Protein AF-A0A0K8PMJ1-F1 (afdb_monomer_lite)

Structure (mmCIF, N/CA/C/O backbone):
data_AF-A0A0K8PMJ1-F1
#
_entry.id   AF-A0A0K8PMJ1-F1
#
loop_
_atom_site.group_PDB
_atom_site.id
_atom_site.type_symbol
_atom_site.label_atom_id
_atom_site.label_alt_id
_atom_site.label_comp_id
_atom_site.label_asym_id
_atom_site.label_entity_id
_atom_site.label_seq_id
_atom_site.pdbx_PDB_ins_code
_atom_site.Cartn_x
_atom_site.Cartn_y
_atom_site.Cartn_z
_atom_site.occupancy
_atom_site.B_iso_or_equiv
_atom_site.auth_seq_id
_atom_site.auth_comp_id
_atom_site.auth_asym_id
_atom_site.auth_atom_id
_atom_site.pdbx_PDB_model_num
ATOM 1 N N . MET A 1 1 ? 14.161 -3.177 9.827 1.00 69.19 1 MET A N 1
ATOM 2 C CA . MET A 1 1 ? 14.809 -4.266 9.062 1.00 69.19 1 MET A CA 1
ATOM 3 C C . MET A 1 1 ? 13.964 -4.648 7.848 1.00 69.19 1 MET A C 1
ATOM 5 O O . MET A 1 1 ? 14.401 -4.332 6.756 1.00 69.19 1 MET A O 1
ATOM 9 N N . GLY A 1 2 ? 12.746 -5.193 7.997 1.00 83.56 2 GLY A N 1
ATOM 10 C CA . GLY A 1 2 ? 11.933 -5.619 6.838 1.00 83.56 2 GLY A CA 1
ATOM 11 C C . GLY A 1 2 ? 11.428 -4.503 5.905 1.00 83.56 2 GLY A C 1
ATOM 12 O O . GLY A 1 2 ? 11.488 -4.663 4.693 1.00 83.56 2 GLY A O 1
ATOM 13 N N . VAL A 1 3 ? 10.976 -3.362 6.443 1.00 86.50 3 VAL A N 1
ATOM 14 C CA . VAL A 1 3 ? 10.440 -2.249 5.623 1.00 86.50 3 VAL A CA 1
ATOM 15 C C . VAL A 1 3 ? 11.524 -1.609 4.751 1.00 86.50 3 VAL A C 1
ATOM 17 O O . VAL A 1 3 ? 11.324 -1.442 3.557 1.00 86.50 3 VAL A O 1
ATOM 20 N N . GLU A 1 4 ? 12.702 -1.341 5.318 1.00 92.06 4 GLU A N 1
ATOM 21 C CA . GLU A 1 4 ? 13.846 -0.796 4.567 1.00 92.06 4 GLU A CA 1
ATOM 22 C C . GLU A 1 4 ? 14.307 -1.742 3.449 1.00 92.06 4 GLU A C 1
ATOM 24 O O . GLU A 1 4 ? 14.571 -1.312 2.331 1.00 92.06 4 GLU A O 1
ATOM 29 N N . GLN A 1 5 ? 14.357 -3.051 3.724 1.00 92.31 5 GLN A N 1
ATOM 30 C CA . GLN A 1 5 ? 14.687 -4.060 2.713 1.00 92.31 5 GLN A CA 1
ATOM 31 C C . GLN A 1 5 ? 13.662 -4.079 1.576 1.00 92.31 5 GLN A C 1
ATOM 33 O O . GLN A 1 5 ? 14.047 -4.149 0.411 1.00 92.31 5 GLN A O 1
ATOM 38 N N . ALA A 1 6 ? 12.371 -3.991 1.908 1.00 89.62 6 ALA A N 1
ATOM 39 C CA . ALA A 1 6 ? 11.308 -3.897 0.916 1.00 89.62 6 ALA A CA 1
ATOM 40 C C . ALA A 1 6 ? 11.437 -2.619 0.075 1.00 89.62 6 ALA A C 1
ATOM 42 O O . ALA A 1 6 ? 11.290 -2.691 -1.140 1.00 89.62 6 ALA A O 1
ATOM 43 N N . GLY A 1 7 ? 11.790 -1.487 0.692 1.00 92.81 7 GLY A N 1
ATOM 44 C CA . GLY A 1 7 ? 12.071 -0.236 -0.013 1.00 92.81 7 GLY A CA 1
ATOM 45 C C . GLY A 1 7 ? 13.225 -0.379 -1.005 1.00 92.81 7 GLY A C 1
ATOM 46 O O . GLY A 1 7 ? 13.067 -0.078 -2.183 1.00 92.81 7 GLY A O 1
ATOM 47 N N . VAL A 1 8 ? 14.369 -0.919 -0.573 1.00 93.56 8 VAL A N 1
ATOM 48 C CA . VAL A 1 8 ? 15.518 -1.154 -1.467 1.00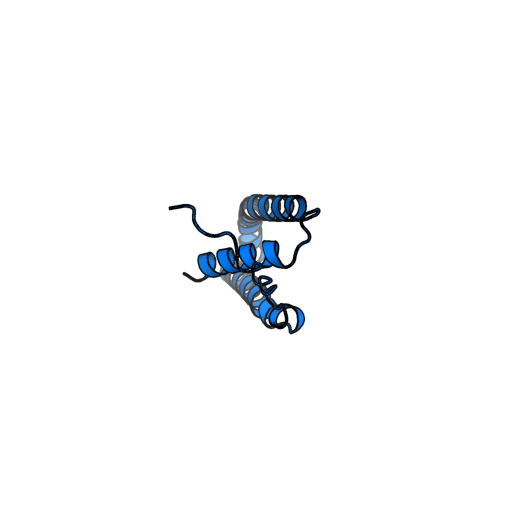 93.56 8 VAL A CA 1
ATOM 49 C C . VAL A 1 8 ? 15.142 -2.078 -2.631 1.00 93.56 8 VAL A C 1
ATOM 51 O O . VAL A 1 8 ? 15.442 -1.768 -3.785 1.00 93.56 8 VAL A O 1
ATOM 54 N N . ALA A 1 9 ? 14.453 -3.187 -2.348 1.00 91.12 9 ALA A N 1
ATOM 55 C CA . ALA A 1 9 ? 13.997 -4.118 -3.377 1.00 91.12 9 ALA A CA 1
ATOM 56 C C . ALA A 1 9 ? 13.011 -3.459 -4.359 1.00 91.12 9 ALA A C 1
ATOM 58 O O . ALA A 1 9 ? 13.103 -3.687 -5.567 1.00 91.12 9 ALA A O 1
ATOM 59 N N . TRP A 1 10 ? 12.106 -2.614 -3.860 1.00 92.50 10 TRP A N 1
ATOM 60 C CA . TRP A 1 10 ? 11.155 -1.841 -4.658 1.00 92.50 10 TRP A CA 1
ATOM 61 C C . TRP A 1 10 ? 11.871 -0.892 -5.621 1.00 92.50 10 TRP A C 1
ATOM 63 O O . TRP A 1 10 ? 11.667 -0.984 -6.831 1.00 92.50 10 TRP A O 1
ATOM 73 N N . TYR A 1 11 ? 12.779 -0.056 -5.109 1.00 94.31 11 TYR A N 1
ATOM 74 C CA . TYR A 1 11 ? 13.540 0.889 -5.927 1.00 94.31 11 TYR A CA 1
ATOM 75 C C . TYR A 1 11 ? 14.413 0.184 -6.977 1.00 94.31 11 TYR A C 1
ATOM 77 O O . TYR A 1 11 ? 14.429 0.617 -8.130 1.00 94.31 11 TYR A O 1
ATOM 85 N N . SER A 1 12 ? 15.097 -0.917 -6.632 1.00 92.94 12 SER A N 1
ATOM 86 C CA . SER A 1 12 ? 15.875 -1.698 -7.616 1.00 92.94 12 SER A CA 1
ATOM 87 C C . SER A 1 12 ? 14.971 -2.238 -8.723 1.00 92.94 12 SER A C 1
ATOM 89 O O . SER A 1 12 ? 15.233 -2.033 -9.906 1.00 92.94 12 SER A O 1
ATOM 91 N N . THR A 1 13 ? 13.844 -2.848 -8.343 1.00 92.25 13 THR A N 1
ATOM 92 C CA . THR A 1 13 ? 12.893 -3.435 -9.295 1.00 92.25 13 THR A CA 1
ATOM 93 C C . THR A 1 13 ? 12.299 -2.379 -10.224 1.00 92.25 13 THR A C 1
ATOM 95 O O . THR A 1 13 ? 12.183 -2.627 -11.422 1.00 92.25 13 THR A O 1
ATOM 98 N N . LEU A 1 14 ? 11.951 -1.191 -9.714 1.00 93.44 14 LEU A N 1
ATOM 99 C CA . LEU A 1 14 ? 11.446 -0.094 -10.543 1.00 93.44 14 LEU A CA 1
ATOM 100 C C . LEU A 1 14 ? 12.476 0.355 -11.583 1.00 93.44 14 LEU A C 1
ATOM 102 O O . LEU A 1 14 ? 12.120 0.507 -12.748 1.00 93.44 14 LEU A O 1
ATOM 106 N N . ASN A 1 15 ? 13.741 0.519 -11.187 1.00 92.88 1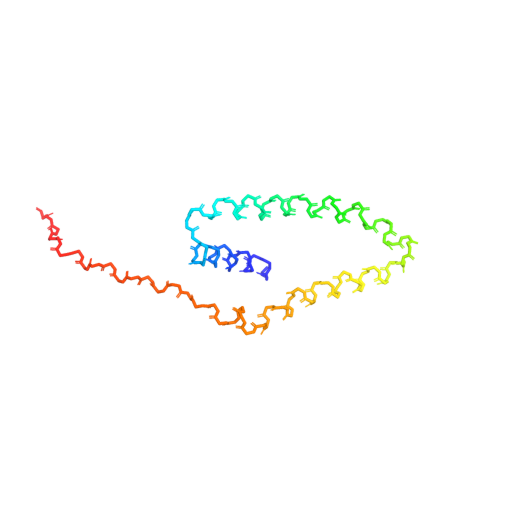5 ASN A N 1
ATOM 107 C CA . ASN A 1 15 ? 14.809 0.903 -12.114 1.00 92.88 15 ASN A CA 1
ATOM 108 C C . ASN A 1 15 ? 15.073 -0.167 -13.184 1.00 92.88 15 ASN A C 1
ATOM 110 O O . ASN A 1 15 ? 15.379 0.166 -14.325 1.00 92.88 15 ASN A O 1
ATOM 114 N N . GLU A 1 16 ? 14.949 -1.448 -12.837 1.00 92.38 16 GLU A N 1
ATOM 115 C CA . GLU A 1 16 ? 15.222 -2.542 -13.772 1.00 92.38 16 GLU A CA 1
ATOM 116 C C . GLU A 1 16 ? 14.044 -2.845 -14.709 1.00 92.38 16 GLU A C 1
ATOM 118 O O . GLU A 1 16 ? 14.255 -3.154 -15.883 1.00 92.38 16 GLU A O 1
ATOM 123 N N . GLN A 1 17 ? 12.808 -2.772 -14.208 1.00 91.69 17 GLN A N 1
ATOM 124 C CA . GLN A 1 17 ? 11.620 -3.249 -14.926 1.00 91.69 17 GLN A CA 1
ATOM 125 C C . GLN A 1 17 ? 10.822 -2.135 -15.619 1.00 91.69 17 GLN A C 1
ATOM 127 O O . GLN A 1 17 ? 10.071 -2.419 -16.557 1.00 91.69 17 GLN A O 1
ATOM 132 N N . VAL A 1 18 ? 10.946 -0.872 -15.190 1.00 92.19 18 VAL A N 1
ATOM 133 C CA . VAL A 1 18 ? 10.196 0.246 -15.782 1.00 92.19 18 VAL A CA 1
ATOM 134 C C . VAL A 1 18 ? 11.039 0.940 -16.861 1.00 92.19 18 VAL A C 1
ATOM 136 O O . VAL A 1 18 ? 12.164 1.347 -16.587 1.00 92.19 18 VAL A O 1
ATOM 139 N N . PRO A 1 19 ? 10.508 1.131 -18.083 1.00 92.88 19 PRO A N 1
ATOM 140 C CA . PRO 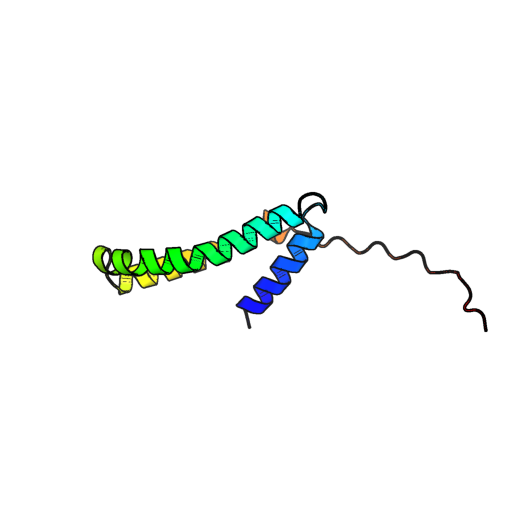A 1 19 ? 11.184 1.902 -19.126 1.00 92.88 19 PRO A CA 1
ATOM 141 C C . PRO A 1 19 ? 11.521 3.337 -18.692 1.00 92.88 19 PRO A C 1
ATOM 143 O O . PRO A 1 19 ? 10.714 3.993 -18.026 1.00 92.88 19 PRO A O 1
ATOM 146 N N . GLU A 1 20 ? 12.677 3.849 -19.122 1.00 91.50 20 GLU A N 1
ATOM 147 C CA . GLU A 1 20 ? 13.185 5.169 -18.711 1.00 91.50 20 GLU A CA 1
ATOM 148 C C . GLU A 1 20 ? 12.209 6.322 -19.007 1.00 91.50 20 GLU A C 1
ATOM 150 O O . GLU A 1 20 ? 12.035 7.219 -18.184 1.00 91.50 20 GLU A O 1
ATOM 155 N N . ASP A 1 21 ? 11.481 6.265 -20.127 1.00 94.56 21 ASP A N 1
ATOM 156 C CA . ASP A 1 21 ? 10.494 7.276 -20.542 1.00 94.56 21 ASP A CA 1
ATOM 157 C C . ASP A 1 21 ? 9.252 7.344 -19.626 1.00 94.56 21 ASP A C 1
ATOM 159 O O . ASP A 1 21 ? 8.439 8.278 -19.694 1.00 94.56 21 ASP A O 1
ATOM 163 N N . ARG A 1 22 ? 9.070 6.343 -18.757 1.00 95.62 22 ARG A N 1
ATOM 164 C CA . ARG A 1 22 ? 7.950 6.258 -17.808 1.00 95.62 22 ARG A CA 1
ATOM 165 C C . ARG A 1 22 ? 8.387 6.269 -16.353 1.00 95.62 22 ARG A C 1
ATOM 167 O O . ARG A 1 22 ? 7.550 6.578 -15.505 1.00 95.62 22 ARG A O 1
ATOM 174 N N . LEU A 1 23 ? 9.662 6.014 -16.071 1.00 94.75 23 LEU A N 1
ATOM 175 C CA . LEU A 1 23 ? 10.202 5.888 -14.720 1.00 94.75 23 LEU A CA 1
ATOM 176 C C . LEU A 1 23 ? 9.887 7.112 -13.847 1.00 94.75 23 LEU A C 1
ATOM 178 O O . LEU A 1 23 ? 9.357 6.965 -12.749 1.00 94.75 23 LEU A O 1
ATOM 182 N N . ALA A 1 24 ? 10.090 8.325 -14.372 1.00 96.06 24 ALA A N 1
ATOM 183 C CA . ALA A 1 24 ? 9.794 9.562 -13.643 1.00 96.06 24 ALA A CA 1
ATOM 184 C C . ALA A 1 24 ? 8.308 9.700 -13.259 1.00 96.06 24 ALA A C 1
ATOM 186 O O . ALA A 1 24 ? 7.987 10.153 -12.162 1.00 96.06 24 ALA A O 1
ATOM 187 N N . ARG A 1 25 ? 7.386 9.279 -14.139 1.00 96.81 25 ARG A N 1
ATOM 188 C CA . ARG A 1 25 ? 5.943 9.300 -13.843 1.00 96.81 25 ARG A CA 1
ATOM 189 C C . ARG A 1 25 ? 5.577 8.262 -12.791 1.00 96.81 25 ARG A C 1
ATOM 191 O O . ARG A 1 25 ? 4.789 8.565 -11.905 1.00 96.81 25 ARG A O 1
ATOM 198 N N . VAL A 1 26 ? 6.152 7.062 -12.876 1.00 96.69 26 VAL A N 1
ATOM 199 C CA . VAL A 1 26 ? 5.921 6.003 -11.884 1.00 96.69 26 VAL A CA 1
ATOM 200 C C . VAL A 1 26 ? 6.397 6.450 -10.503 1.00 96.69 26 VAL A C 1
ATOM 202 O O . VAL A 1 26 ? 5.633 6.335 -9.551 1.00 96.69 26 VAL A O 1
ATOM 205 N N . TYR A 1 27 ? 7.583 7.058 -10.409 1.00 96.00 27 TYR A N 1
ATOM 206 C CA . TYR A 1 27 ? 8.068 7.633 -9.154 1.00 96.00 27 TYR A CA 1
ATOM 207 C C . TYR A 1 27 ? 7.166 8.738 -8.610 1.00 96.00 27 TYR A C 1
ATOM 209 O O . TYR A 1 27 ? 6.860 8.740 -7.423 1.00 96.00 27 TYR A 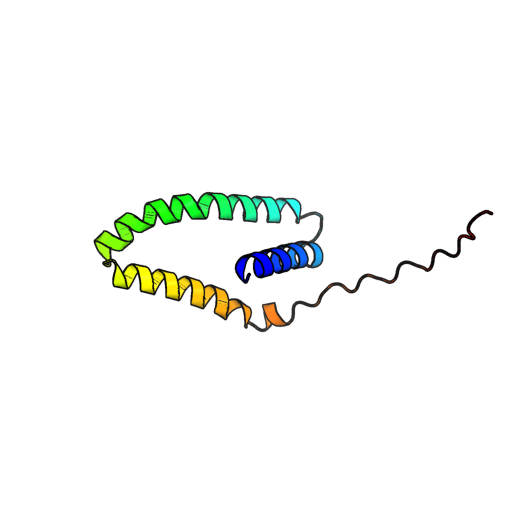O 1
ATOM 217 N N . ALA A 1 28 ? 6.694 9.647 -9.466 1.00 96.44 28 ALA A N 1
ATOM 218 C CA . ALA A 1 28 ? 5.775 10.695 -9.033 1.00 96.44 28 ALA A CA 1
ATOM 219 C C . ALA A 1 28 ? 4.468 10.120 -8.455 1.00 96.44 28 ALA A C 1
ATOM 221 O O . ALA A 1 28 ? 3.942 10.655 -7.482 1.00 96.44 28 ALA A O 1
ATOM 222 N N . TYR A 1 29 ? 3.944 9.028 -9.024 1.00 96.81 29 TYR A N 1
ATOM 223 C CA . TYR A 1 29 ? 2.749 8.365 -8.492 1.00 96.81 29 TYR A CA 1
ATOM 224 C C . TYR A 1 29 ? 3.010 7.603 -7.191 1.00 96.81 29 TYR A C 1
ATOM 226 O O . TYR A 1 29 ? 2.155 7.631 -6.308 1.00 96.81 29 TYR A O 1
ATOM 234 N N . ASP A 1 30 ? 4.161 6.944 -7.066 1.00 95.25 30 ASP A N 1
ATOM 235 C CA . ASP A 1 30 ? 4.583 6.238 -5.851 1.00 95.25 30 ASP A CA 1
ATOM 236 C C . ASP A 1 30 ? 4.735 7.201 -4.663 1.00 95.25 30 ASP A C 1
ATOM 238 O O . ASP A 1 30 ? 4.159 6.986 -3.591 1.00 95.25 30 ASP A O 1
ATOM 242 N N . ASP A 1 31 ? 5.422 8.321 -4.890 1.00 95.56 31 ASP A N 1
ATOM 243 C CA . ASP A 1 31 ? 5.637 9.357 -3.884 1.00 95.56 31 ASP A CA 1
ATOM 244 C C . ASP A 1 31 ? 4.323 10.043 -3.488 1.00 95.56 31 ASP A C 1
ATOM 246 O O . ASP A 1 31 ? 4.001 10.160 -2.303 1.00 95.56 31 ASP A O 1
ATOM 250 N N . LEU A 1 32 ? 3.501 10.424 -4.472 1.00 97.38 32 LEU A N 1
ATOM 251 C CA . LEU A 1 32 ? 2.179 10.993 -4.214 1.00 97.38 32 LEU A CA 1
ATOM 252 C C . LEU A 1 32 ? 1.293 10.016 -3.432 1.00 97.38 32 LEU A C 1
ATOM 254 O O . LEU A 1 32 ? 0.622 10.414 -2.479 1.00 97.38 32 LEU A O 1
ATOM 258 N N . GLY A 1 33 ? 1.287 8.740 -3.824 1.00 94.62 33 GLY A N 1
ATOM 259 C CA . GLY A 1 33 ? 0.528 7.691 -3.152 1.00 94.62 33 GLY A CA 1
ATOM 260 C C . GLY A 1 33 ? 0.945 7.538 -1.693 1.00 94.62 33 GLY A C 1
ATOM 261 O O . GLY A 1 33 ? 0.087 7.525 -0.812 1.00 94.62 33 GLY A O 1
ATOM 262 N N . SER A 1 34 ? 2.250 7.510 -1.429 1.00 93.00 34 SER A N 1
ATOM 263 C CA . SER A 1 34 ? 2.813 7.407 -0.079 1.00 93.00 34 SER A CA 1
ATOM 264 C C . SER A 1 34 ? 2.451 8.614 0.790 1.00 93.00 34 SER A C 1
ATOM 266 O O . SER A 1 34 ? 1.990 8.454 1.925 1.00 93.00 34 SER A O 1
ATOM 268 N N . HIS A 1 35 ? 2.570 9.824 0.239 1.00 96.50 35 HIS A N 1
ATOM 269 C CA . HIS A 1 35 ? 2.220 11.058 0.938 1.00 96.50 35 HIS A CA 1
ATOM 270 C C . HIS A 1 35 ? 0.722 11.189 1.221 1.00 96.50 35 HIS A C 1
ATOM 272 O O . HIS A 1 35 ? 0.348 11.731 2.260 1.00 96.50 35 HIS A O 1
ATOM 278 N N . LEU A 1 36 ? -0.145 10.690 0.336 1.00 97.25 36 LEU A N 1
ATOM 279 C CA . LEU A 1 36 ? -1.596 10.704 0.543 1.00 97.25 36 LEU A CA 1
ATOM 280 C C . LEU A 1 36 ? -2.081 9.565 1.443 1.00 97.25 36 LEU A C 1
ATOM 282 O O . LEU A 1 36 ? -3.073 9.733 2.153 1.00 97.25 36 LEU A O 1
ATOM 286 N N . ALA A 1 37 ? -1.398 8.420 1.460 1.00 94.56 37 ALA A N 1
ATOM 287 C CA . ALA A 1 37 ? -1.806 7.266 2.254 1.00 94.56 37 ALA A CA 1
ATOM 288 C C . ALA A 1 37 ? -1.862 7.587 3.754 1.00 94.56 37 ALA A C 1
ATOM 290 O O . ALA A 1 37 ? -2.830 7.223 4.421 1.00 94.56 37 ALA A O 1
ATOM 291 N N . LEU A 1 38 ? -0.868 8.310 4.281 1.00 94.31 38 LEU A N 1
ATOM 292 C CA . LEU A 1 38 ? -0.800 8.657 5.702 1.00 94.31 38 LEU A CA 1
ATOM 293 C C . LEU A 1 38 ? -1.984 9.525 6.184 1.00 94.31 38 LEU A C 1
ATOM 295 O O . LEU A 1 38 ? -2.673 9.106 7.119 1.00 94.31 38 LEU A O 1
ATOM 299 N N . PRO A 1 39 ? -2.277 10.700 5.589 1.00 96.06 39 PRO A N 1
ATOM 300 C CA . PRO A 1 39 ? -3.406 11.520 6.017 1.00 96.06 39 PRO A CA 1
ATOM 301 C C . PRO A 1 39 ? -4.747 10.817 5.794 1.00 96.06 39 PRO A C 1
ATOM 303 O O . PRO A 1 39 ? -5.640 10.948 6.629 1.00 96.06 39 PRO A O 1
ATOM 306 N N . LEU A 1 40 ? -4.893 10.031 4.723 1.00 96.94 40 LEU A N 1
ATOM 307 C CA . LEU A 1 40 ? -6.114 9.260 4.483 1.00 96.94 40 LEU A CA 1
ATOM 308 C C . LEU A 1 40 ? -6.319 8.171 5.538 1.00 96.94 40 LEU A C 1
ATOM 310 O O . LEU A 1 40 ? -7.426 8.031 6.059 1.00 96.94 40 LEU A O 1
ATOM 314 N N . ALA A 1 41 ? -5.264 7.439 5.898 1.00 93.94 41 ALA A N 1
ATOM 315 C CA . ALA A 1 41 ? -5.319 6.448 6.965 1.00 93.94 41 ALA A CA 1
ATOM 316 C C . ALA A 1 41 ? -5.686 7.103 8.302 1.00 93.94 41 ALA A C 1
ATOM 318 O O . ALA A 1 41 ? -6.570 6.612 9.003 1.00 93.94 41 ALA A O 1
ATOM 319 N N . GLN A 1 42 ? -5.075 8.247 8.622 1.00 94.88 42 GLN A N 1
ATOM 320 C CA . GLN A 1 42 ? -5.363 8.989 9.848 1.00 94.88 42 GLN A CA 1
ATOM 321 C C . GLN A 1 42 ? -6.816 9.481 9.893 1.00 94.88 42 GLN A C 1
ATOM 323 O O . GLN A 1 42 ? -7.479 9.366 10.925 1.00 94.88 42 GLN A O 1
ATOM 328 N N . PHE A 1 43 ? -7.327 9.990 8.770 1.00 96.75 43 PHE A N 1
ATOM 329 C CA . PHE A 1 43 ? -8.718 10.414 8.642 1.00 96.75 43 PHE A CA 1
ATOM 330 C C . PHE A 1 43 ? -9.692 9.237 8.790 1.00 96.75 43 PHE A C 1
ATOM 332 O O . PHE A 1 43 ? -10.710 9.365 9.467 1.00 96.75 43 PHE A O 1
ATOM 339 N N . ALA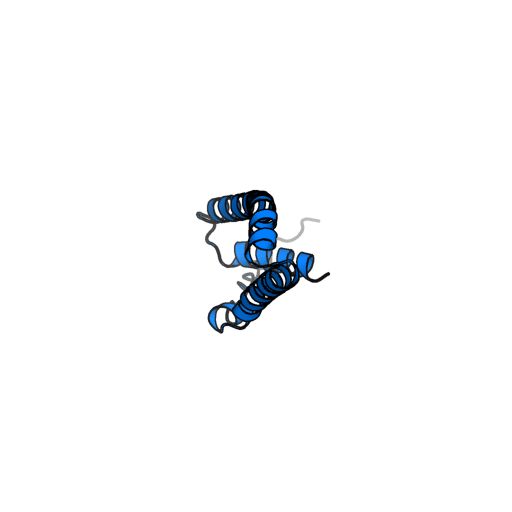 A 1 44 ? -9.377 8.081 8.199 1.00 95.50 44 ALA A N 1
ATOM 340 C CA . ALA A 1 44 ? -10.234 6.898 8.231 1.00 95.50 44 ALA A CA 1
ATOM 341 C C . ALA A 1 44 ? -10.196 6.146 9.573 1.00 95.50 44 ALA A C 1
ATOM 343 O O . ALA A 1 44 ? -11.185 5.510 9.940 1.00 95.50 44 ALA A O 1
ATOM 344 N N . ALA A 1 45 ? -9.093 6.227 10.325 1.00 94.12 45 ALA A N 1
ATOM 345 C CA . ALA A 1 45 ? -8.895 5.467 11.559 1.00 94.12 45 ALA A CA 1
ATOM 346 C C . ALA A 1 45 ? -9.960 5.765 12.627 1.00 94.12 45 ALA A C 1
ATOM 348 O O . ALA A 1 45 ? -10.499 4.839 13.233 1.00 94.12 45 ALA A O 1
ATOM 349 N N . GLY A 1 46 ? -10.303 7.040 12.836 1.00 94.19 46 GLY A N 1
ATOM 350 C CA . GLY A 1 46 ? -11.320 7.444 13.814 1.00 94.19 46 GLY A CA 1
ATOM 351 C C . GLY A 1 46 ? -12.702 6.846 13.511 1.00 94.19 46 GLY A C 1
ATOM 352 O O . GLY A 1 46 ? -13.224 6.085 14.329 1.00 94.19 46 GLY A O 1
ATOM 353 N N . PRO A 1 47 ? -13.284 7.126 12.329 1.00 96.50 47 PRO A N 1
ATOM 354 C CA . PRO A 1 47 ? -14.533 6.511 11.887 1.00 96.50 47 PRO A CA 1
ATOM 355 C C . PRO A 1 47 ? -14.498 4.979 11.899 1.00 96.50 47 PRO A C 1
ATOM 357 O O . PRO A 1 47 ? -15.465 4.362 12.334 1.00 96.50 47 PRO A O 1
ATOM 360 N N . ALA A 1 48 ? -13.390 4.355 11.484 1.00 96.31 48 ALA A N 1
ATOM 361 C CA . ALA A 1 48 ? -13.259 2.900 11.501 1.00 96.31 48 ALA A CA 1
ATOM 362 C C . ALA A 1 48 ? -13.415 2.329 12.919 1.00 96.31 48 ALA A C 1
ATOM 364 O O . ALA A 1 48 ? -14.216 1.419 13.126 1.00 96.31 48 ALA A O 1
ATOM 365 N N . VAL A 1 49 ? -12.741 2.916 13.915 1.00 97.44 49 VAL A N 1
ATOM 366 C CA . VAL A 1 49 ? -12.864 2.486 15.317 1.00 97.44 49 VAL A CA 1
ATOM 367 C C . VAL A 1 49 ? -14.265 2.745 15.873 1.00 97.44 49 VAL A C 1
ATOM 369 O O . VAL A 1 49 ? -14.778 1.906 16.609 1.00 97.44 49 VAL A O 1
ATOM 372 N N . LEU A 1 50 ? -14.906 3.864 15.521 1.00 97.62 50 LEU A N 1
ATOM 373 C CA . LEU A 1 50 ? -16.265 4.177 15.983 1.00 97.62 50 LEU A CA 1
ATOM 374 C C . LEU A 1 50 ? -17.321 3.221 15.412 1.00 97.62 50 LEU A C 1
ATOM 376 O O . LEU A 1 50 ? -18.276 2.887 16.108 1.00 97.62 50 LEU A O 1
ATOM 380 N N . LEU A 1 51 ? -17.154 2.783 14.161 1.00 97.62 51 LEU A N 1
ATOM 381 C CA . LEU A 1 51 ? -18.120 1.928 13.464 1.00 97.62 51 LEU A CA 1
ATOM 382 C C . LEU A 1 51 ? -17.882 0.431 13.704 1.00 97.62 51 LEU A C 1
ATOM 384 O O . LEU A 1 51 ? -18.839 -0.327 13.825 1.00 97.62 51 LEU A O 1
ATOM 388 N N . LEU A 1 52 ? -16.619 -0.003 13.753 1.00 96.12 52 LEU A N 1
ATOM 389 C CA . LEU A 1 52 ? -16.230 -1.418 13.826 1.00 96.12 52 LEU A CA 1
ATOM 390 C C . LEU A 1 52 ? -15.747 -1.831 15.225 1.00 96.12 52 LEU A C 1
ATOM 392 O O . LEU A 1 52 ? -15.685 -3.018 15.539 1.00 96.12 52 LEU A O 1
ATOM 396 N N . GLY A 1 53 ? -15.375 -0.866 16.067 1.00 96.62 53 GLY A N 1
ATOM 397 C CA . GLY A 1 53 ? -14.648 -1.104 17.310 1.00 96.62 53 GLY A CA 1
ATOM 398 C C . GLY A 1 53 ? -13.137 -1.249 17.096 1.00 96.62 53 GLY A C 1
ATOM 399 O O . GLY A 1 53 ? -12.645 -1.498 15.992 1.00 96.62 53 GLY A O 1
ATOM 400 N N . LEU A 1 54 ? -12.372 -1.109 18.184 1.00 97.00 54 LEU A N 1
ATOM 401 C CA . LEU A 1 54 ? -10.904 -1.119 18.150 1.00 97.00 54 LEU A CA 1
ATOM 402 C C . LEU A 1 54 ? -10.335 -2.449 17.630 1.00 97.00 54 LEU A C 1
ATOM 404 O O . LEU A 1 54 ? -9.527 -2.456 16.707 1.00 97.00 54 LEU A O 1
ATOM 408 N N . GLN A 1 55 ? -10.774 -3.571 18.207 1.00 97.62 55 GLN A N 1
ATOM 409 C CA . GLN A 1 55 ? -10.237 -4.901 17.892 1.00 97.62 55 GLN A CA 1
ATOM 410 C C . GLN A 1 55 ? -10.468 -5.273 16.422 1.00 97.62 55 GLN A C 1
ATOM 412 O O . GLN A 1 55 ? -9.533 -5.665 15.729 1.00 97.62 55 GLN A O 1
ATOM 417 N N . ALA A 1 56 ? -11.693 -5.091 15.920 1.00 96.94 56 ALA A N 1
ATOM 418 C CA . ALA A 1 56 ? -12.012 -5.374 14.523 1.00 96.94 56 ALA A CA 1
ATOM 419 C C . ALA A 1 56 ? -11.228 -4.467 13.562 1.00 96.94 56 ALA A C 1
ATOM 421 O O . ALA A 1 56 ? -10.744 -4.945 12.540 1.00 96.94 56 ALA A O 1
ATOM 422 N N . THR A 1 57 ? -11.034 -3.189 13.911 1.00 96.81 57 THR A N 1
ATOM 423 C CA . THR A 1 57 ? -10.222 -2.255 13.111 1.00 96.81 57 THR A CA 1
ATOM 424 C C . THR A 1 57 ? -8.762 -2.705 13.028 1.00 96.81 57 THR A C 1
ATOM 426 O O . THR A 1 57 ? -8.180 -2.717 11.944 1.00 96.81 57 THR A O 1
ATOM 429 N N . LEU A 1 58 ? -8.174 -3.136 14.148 1.00 96.88 58 LEU A N 1
ATOM 430 C CA . LEU A 1 58 ? -6.803 -3.650 14.179 1.00 96.88 58 LEU A CA 1
ATOM 431 C C . LEU A 1 58 ? -6.658 -4.947 13.374 1.00 96.88 58 LEU A C 1
ATOM 433 O O . LEU A 1 58 ? -5.708 -5.080 12.604 1.00 96.88 58 LEU A O 1
ATOM 437 N N . TYR A 1 59 ? -7.607 -5.880 13.493 1.00 98.19 59 TYR A N 1
ATOM 438 C CA . TYR A 1 59 ? -7.591 -7.100 12.684 1.00 98.19 59 TYR A CA 1
ATOM 439 C C . TYR A 1 59 ? -7.787 -6.819 11.194 1.00 98.19 59 TYR A C 1
ATOM 441 O O . TYR A 1 59 ? -7.129 -7.456 10.376 1.00 98.19 59 TYR A O 1
ATOM 449 N N . ALA A 1 60 ? -8.627 -5.849 10.827 1.00 96.44 60 ALA A N 1
ATOM 450 C CA . ALA A 1 60 ? -8.781 -5.426 9.440 1.00 96.44 60 ALA A CA 1
ATOM 451 C C . ALA A 1 60 ? -7.469 -4.854 8.880 1.00 96.44 60 ALA A C 1
ATOM 453 O O . ALA A 1 60 ? -7.040 -5.251 7.799 1.00 96.44 60 ALA A O 1
ATOM 454 N N . ALA A 1 61 ? -6.782 -3.992 9.636 1.00 95.44 61 ALA A N 1
ATOM 455 C CA . ALA A 1 61 ? -5.471 -3.473 9.248 1.00 95.44 61 ALA A CA 1
ATOM 456 C C . ALA A 1 61 ? -4.425 -4.594 9.103 1.00 95.44 61 ALA A C 1
ATOM 458 O O . ALA A 1 61 ? -3.704 -4.647 8.106 1.00 95.44 61 ALA A O 1
ATOM 459 N N . ALA A 1 62 ? -4.380 -5.534 10.052 1.00 97.19 62 ALA A N 1
ATOM 460 C CA . ALA A 1 62 ? -3.490 -6.691 9.981 1.00 97.19 62 ALA A CA 1
ATOM 461 C C . ALA A 1 62 ? -3.789 -7.575 8.758 1.00 97.19 62 ALA A C 1
ATOM 463 O O . ALA A 1 62 ? -2.866 -7.997 8.063 1.00 97.19 62 ALA A O 1
ATOM 464 N N . ALA A 1 63 ? -5.068 -7.815 8.459 1.00 97.81 63 ALA A N 1
ATOM 465 C CA . ALA A 1 63 ? -5.488 -8.569 7.283 1.00 97.81 63 ALA A CA 1
ATOM 466 C C . ALA A 1 63 ? -5.076 -7.866 5.982 1.00 97.81 63 ALA A C 1
ATOM 468 O O . ALA A 1 63 ? -4.576 -8.526 5.076 1.00 97.81 63 ALA A O 1
ATOM 469 N N . LEU A 1 64 ? -5.211 -6.538 5.897 1.00 96.06 64 LEU A N 1
ATOM 470 C CA . LEU A 1 64 ? -4.761 -5.759 4.737 1.00 96.06 64 LEU A CA 1
ATOM 471 C C . LEU A 1 64 ? -3.249 -5.900 4.503 1.00 96.06 64 LEU A C 1
ATOM 473 O O . LEU A 1 64 ? -2.828 -6.184 3.382 1.00 96.06 64 LEU A O 1
ATOM 477 N N . ILE A 1 65 ? -2.438 -5.775 5.559 1.00 94.56 65 ILE A N 1
ATOM 478 C CA . ILE A 1 65 ? -0.977 -5.957 5.481 1.00 94.56 65 ILE A CA 1
ATOM 479 C C . ILE A 1 65 ? -0.629 -7.388 5.050 1.00 94.56 65 ILE A C 1
ATOM 481 O O . ILE A 1 65 ? 0.239 -7.597 4.197 1.00 94.56 65 ILE A O 1
ATOM 485 N N . LEU A 1 66 ? -1.316 -8.383 5.614 1.00 96.69 66 LEU A N 1
ATOM 486 C CA . LEU A 1 66 ? -1.098 -9.786 5.279 1.00 96.69 66 LEU A CA 1
ATOM 487 C C . LEU A 1 66 ? -1.441 -10.073 3.813 1.00 96.69 66 LEU A C 1
ATOM 489 O O . LEU A 1 66 ? -0.660 -10.728 3.129 1.00 96.69 66 LEU A O 1
ATOM 493 N N . LEU A 1 67 ? -2.566 -9.559 3.311 1.00 97.38 67 LEU A N 1
ATOM 494 C CA . LEU A 1 67 ? -2.973 -9.716 1.913 1.00 97.38 67 LEU A CA 1
ATOM 495 C C . LEU A 1 67 ? -1.969 -9.069 0.952 1.00 97.38 67 LEU A C 1
ATOM 497 O O . LEU A 1 67 ? -1.575 -9.704 -0.025 1.00 97.38 67 LEU A O 1
ATOM 501 N N . ALA A 1 68 ? -1.505 -7.851 1.251 1.00 93.00 68 ALA A N 1
ATOM 502 C CA . ALA A 1 68 ? -0.472 -7.181 0.460 1.00 93.00 68 ALA A CA 1
ATOM 503 C C . ALA A 1 68 ? 0.837 -7.991 0.430 1.00 93.00 68 ALA A C 1
ATOM 505 O O . ALA A 1 68 ? 1.464 -8.138 -0.617 1.00 93.00 68 ALA A O 1
ATOM 506 N N . THR A 1 69 ? 1.213 -8.585 1.564 1.00 93.12 69 THR A N 1
ATOM 507 C CA . THR A 1 69 ? 2.400 -9.443 1.669 1.00 93.12 69 THR A CA 1
ATOM 508 C C . THR A 1 69 ? 2.228 -10.743 0.878 1.00 93.12 69 THR A C 1
ATOM 510 O O . THR A 1 69 ? 3.119 -11.141 0.132 1.00 93.12 69 THR A O 1
ATOM 513 N N . LEU A 1 70 ? 1.072 -11.404 0.995 1.00 95.31 70 LEU A N 1
ATOM 514 C CA . LEU A 1 70 ? 0.771 -12.645 0.275 1.00 95.31 70 LEU A CA 1
ATOM 515 C C . LEU A 1 70 ? 0.728 -12.446 -1.242 1.00 95.31 70 LEU A C 1
ATOM 517 O O . LEU A 1 70 ? 1.079 -13.368 -1.978 1.00 95.31 70 LEU A O 1
ATOM 521 N N . ALA A 1 71 ? 0.370 -11.250 -1.720 1.00 93.31 71 ALA A N 1
ATOM 522 C CA . ALA A 1 71 ? 0.410 -10.928 -3.143 1.00 93.31 71 ALA A CA 1
ATOM 523 C C . ALA A 1 71 ? 1.809 -11.138 -3.751 1.00 93.31 71 ALA A C 1
ATOM 525 O O . ALA A 1 71 ? 1.906 -11.574 -4.895 1.00 93.31 71 ALA A O 1
ATOM 526 N N . MET A 1 72 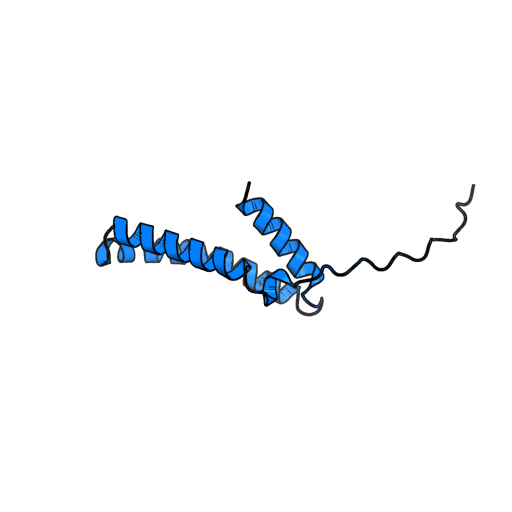? 2.887 -10.942 -2.979 1.00 90.62 72 MET A N 1
ATOM 527 C CA . MET A 1 72 ? 4.273 -11.172 -3.424 1.00 90.62 72 MET A CA 1
ATOM 528 C C . MET A 1 72 ? 4.569 -12.634 -3.790 1.00 90.62 72 MET A C 1
ATOM 530 O O . MET A 1 72 ? 5.519 -12.914 -4.519 1.00 90.62 72 MET A O 1
ATOM 534 N N . VAL A 1 73 ? 3.759 -13.585 -3.315 1.00 93.94 73 VAL A N 1
ATOM 535 C CA . VAL A 1 73 ? 3.909 -15.012 -3.639 1.00 93.94 73 VAL A CA 1
ATOM 536 C C . VAL A 1 73 ? 3.418 -15.323 -5.060 1.00 93.94 73 VAL A C 1
ATOM 538 O O . VAL A 1 73 ? 3.739 -16.386 -5.601 1.00 93.94 73 VAL A O 1
ATOM 541 N N . ALA A 1 74 ? 2.677 -14.405 -5.693 1.00 95.00 74 ALA A N 1
ATOM 542 C CA . ALA A 1 74 ? 2.166 -14.584 -7.043 1.00 95.00 74 ALA A CA 1
ATOM 543 C C . ALA A 1 74 ? 3.304 -14.911 -8.036 1.00 95.00 74 ALA A C 1
ATOM 545 O O . ALA A 1 74 ? 4.342 -14.240 -8.025 1.00 95.00 74 ALA A O 1
ATOM 546 N N . PRO A 1 75 ? 3.124 -15.902 -8.933 1.00 90.94 75 PRO A N 1
ATOM 547 C CA . PRO A 1 75 ? 4.153 -16.287 -9.900 1.00 90.94 75 PRO A CA 1
ATOM 548 C C . PRO A 1 75 ? 4.640 -15.122 -10.763 1.00 90.94 75 PRO A C 1
ATOM 550 O O . PRO A 1 75 ? 5.822 -15.053 -11.074 1.00 90.94 75 PRO A O 1
ATOM 553 N N . SER A 1 76 ? 3.752 -14.182 -11.097 1.00 90.19 76 SER A N 1
ATOM 554 C CA . SER A 1 76 ? 4.081 -12.974 -11.862 1.00 90.19 76 SER A CA 1
ATOM 555 C C . SER A 1 76 ? 5.104 -12.073 -11.170 1.00 90.19 76 SER A C 1
ATOM 557 O O . SER A 1 76 ? 5.869 -11.402 -11.850 1.00 90.19 76 SER A O 1
ATOM 559 N N . ILE A 1 77 ? 5.127 -12.065 -9.836 1.00 89.94 77 ILE A N 1
ATOM 560 C CA . ILE A 1 77 ? 6.064 -11.272 -9.035 1.00 89.94 77 ILE A CA 1
ATOM 561 C C . ILE A 1 77 ? 7.334 -12.083 -8.780 1.00 89.94 77 ILE A C 1
ATOM 563 O O . ILE A 1 77 ? 8.441 -11.577 -8.929 1.00 89.94 77 ILE A O 1
ATOM 567 N N . ARG A 1 78 ? 7.191 -13.379 -8.482 1.00 88.56 78 ARG A N 1
ATOM 568 C CA . ARG A 1 78 ? 8.332 -14.279 -8.248 1.00 88.56 78 ARG A CA 1
ATOM 569 C C . ARG A 1 78 ? 9.182 -14.548 -9.491 1.00 88.56 78 ARG A C 1
ATOM 571 O O . ARG A 1 78 ? 10.337 -14.929 -9.344 1.00 88.56 78 ARG A O 1
ATOM 578 N N . ALA A 1 79 ? 8.612 -14.405 -10.686 1.00 88.44 79 ALA A N 1
ATOM 579 C CA . ALA A 1 79 ? 9.306 -14.606 -11.955 1.00 88.44 79 ALA A CA 1
ATOM 580 C C . ALA A 1 79 ? 9.981 -13.331 -12.495 1.00 88.44 79 ALA A C 1
ATOM 582 O O . ALA A 1 79 ? 10.557 -13.382 -13.582 1.00 88.44 79 ALA A O 1
ATOM 583 N N . LEU A 1 80 ? 9.915 -12.201 -11.773 1.00 86.56 80 LEU A N 1
ATOM 584 C CA . LEU A 1 80 ? 10.655 -10.993 -12.140 1.00 86.56 80 LEU A CA 1
ATOM 585 C C . LEU A 1 80 ? 12.153 -11.308 -12.126 1.00 86.56 80 LEU A C 1
ATOM 587 O O . LEU A 1 80 ? 12.727 -11.616 -11.083 1.00 86.56 80 LEU A O 1
ATOM 591 N N . ASN A 1 81 ? 12.769 -11.268 -13.305 1.00 82.81 81 ASN A N 1
ATOM 592 C CA . ASN A 1 81 ? 14.184 -11.562 -13.475 1.00 82.81 81 ASN A CA 1
ATOM 593 C C . ASN A 1 81 ? 14.962 -10.242 -13.534 1.00 82.81 81 ASN A C 1
ATOM 595 O O . ASN A 1 81 ? 14.563 -9.365 -14.312 1.00 82.81 81 ASN A O 1
ATOM 599 N N . PRO A 1 82 ? 16.042 -10.084 -12.752 1.00 74.94 82 PRO A N 1
ATOM 600 C CA . PRO A 1 82 ? 16.910 -8.928 -12.874 1.00 74.94 82 PRO A CA 1
ATOM 601 C C . PRO A 1 82 ? 17.454 -8.795 -14.294 1.00 74.94 82 PRO A C 1
ATOM 603 O O . PRO A 1 82 ? 17.824 -9.795 -14.923 1.00 74.94 82 PRO A O 1
ATOM 606 N N . LYS A 1 83 ? 17.542 -7.568 -14.814 1.00 71.50 83 LYS A N 1
ATOM 607 C CA . LYS A 1 83 ? 18.258 -7.344 -16.078 1.00 71.50 83 LYS A CA 1
ATOM 608 C C . LYS A 1 83 ? 19.738 -7.585 -15.798 1.00 71.50 83 LYS A C 1
ATOM 610 O O . LYS A 1 83 ? 20.374 -6.800 -15.103 1.00 71.50 83 LYS A O 1
ATOM 615 N N . THR A 1 84 ? 20.284 -8.696 -16.295 1.00 59.47 84 THR A N 1
ATOM 616 C CA . THR A 1 84 ? 21.725 -8.964 -16.216 1.00 59.47 84 THR A CA 1
ATOM 617 C C . THR A 1 84 ? 22.450 -7.794 -16.871 1.00 59.47 84 THR A C 1
ATOM 619 O O . THR A 1 84 ? 22.195 -7.508 -18.040 1.00 59.47 84 THR A O 1
ATOM 622 N N . ALA A 1 85 ? 23.299 -7.095 -16.112 1.00 57.69 85 ALA A N 1
ATOM 623 C CA . ALA A 1 85 ? 24.152 -6.055 -16.666 1.00 57.69 85 ALA A CA 1
ATOM 624 C C . ALA A 1 85 ? 24.937 -6.667 -17.829 1.00 57.69 85 ALA A C 1
ATOM 626 O O . ALA A 1 85 ? 25.664 -7.646 -17.640 1.00 57.69 85 ALA A O 1
ATOM 627 N N . GLU A 1 86 ? 24.731 -6.141 -19.034 1.00 64.25 86 GLU A N 1
ATOM 628 C CA . GLU A 1 86 ? 25.516 -6.543 -20.191 1.00 64.25 86 GLU A CA 1
ATOM 629 C C . GLU A 1 86 ? 26.986 -6.267 -19.847 1.00 64.25 86 GLU A C 1
ATOM 631 O O . GLU A 1 86 ? 27.290 -5.149 -19.410 1.00 64.25 86 GLU A O 1
ATOM 636 N N . PRO A 1 87 ? 27.884 -7.271 -19.916 1.00 61.06 87 PRO A N 1
ATOM 637 C CA . PRO A 1 87 ? 29.282 -7.065 -19.586 1.00 61.06 87 PRO A CA 1
ATOM 638 C C . PRO A 1 87 ? 29.798 -5.899 -20.418 1.00 61.06 87 PRO A C 1
ATOM 640 O O . PRO A 1 87 ? 29.776 -5.964 -21.647 1.00 61.06 87 PRO A O 1
ATOM 643 N N . LEU A 1 88 ? 30.220 -4.825 -19.744 1.00 62.56 88 LEU A N 1
ATOM 644 C CA . LEU A 1 88 ? 30.878 -3.707 -20.406 1.00 62.56 88 LEU A CA 1
ATOM 645 C C . LEU A 1 88 ? 31.985 -4.302 -21.285 1.00 62.56 88 LEU A C 1
ATOM 647 O O . LEU A 1 88 ? 32.750 -5.131 -20.773 1.00 62.56 88 LEU A O 1
ATOM 651 N N . PRO A 1 89 ? 32.062 -3.945 -22.583 1.00 69.38 89 PRO A N 1
ATOM 652 C CA . PRO A 1 89 ? 33.163 -4.396 -23.417 1.00 69.38 89 PRO A CA 1
ATOM 653 C C . PRO A 1 89 ? 34.443 -4.049 -22.667 1.00 69.38 89 PRO A C 1
ATOM 655 O O . PRO A 1 89 ? 34.597 -2.910 -22.218 1.00 69.38 89 PRO A O 1
ATOM 658 N N . ALA A 1 90 ? 35.287 -5.059 -22.427 1.00 69.25 90 ALA A N 1
ATOM 659 C CA . ALA A 1 90 ? 36.544 -4.873 -21.725 1.00 69.25 90 ALA A CA 1
ATOM 660 C C . ALA A 1 90 ? 37.232 -3.672 -22.372 1.00 69.25 90 ALA A C 1
ATOM 662 O O . ALA A 1 90 ? 37.453 -3.676 -23.581 1.00 69.25 90 ALA A O 1
ATOM 663 N N . SER A 1 91 ? 37.462 -2.613 -21.597 1.00 67.88 91 SER A N 1
ATOM 664 C CA . SER A 1 91 ? 38.155 -1.434 -22.088 1.00 67.88 91 SER A CA 1
ATOM 665 C C . SER A 1 91 ? 39.563 -1.879 -22.472 1.00 67.88 91 SER A C 1
ATOM 667 O O . SER A 1 91 ? 40.439 -1.985 -21.616 1.00 67.88 91 SER A O 1
ATOM 669 N N . GLU A 1 92 ? 39.760 -2.188 -23.750 1.00 66.56 92 GLU A N 1
ATOM 670 C CA . GLU A 1 92 ? 41.056 -2.477 -24.365 1.00 66.56 92 GLU A CA 1
ATOM 671 C C . GLU A 1 92 ? 41.884 -1.197 -24.571 1.00 66.56 92 GLU A C 1
ATOM 673 O O . GLU A 1 92 ? 42.850 -1.207 -25.328 1.00 66.56 92 GLU A O 1
ATOM 678 N N . ASP A 1 93 ? 41.549 -0.094 -23.896 1.00 68.25 93 ASP A N 1
ATOM 679 C CA . ASP A 1 93 ? 42.362 1.117 -23.925 1.00 68.25 93 ASP A CA 1
ATOM 680 C C . ASP A 1 93 ? 43.557 0.957 -22.970 1.00 68.25 93 ASP A C 1
ATOM 682 O O . ASP A 1 93 ? 43.375 0.857 -21.749 1.00 68.25 93 ASP A O 1
ATOM 686 N N . PRO A 1 94 ? 44.803 0.923 -23.484 1.00 67.75 94 PRO A N 1
ATOM 687 C CA . PRO A 1 94 ? 45.981 0.824 -22.642 1.00 67.75 94 PRO A CA 1
ATOM 688 C C . PRO A 1 94 ? 46.093 2.084 -21.784 1.00 67.75 94 PRO A C 1
ATOM 690 O O . PRO A 1 94 ? 46.084 3.197 -22.306 1.00 67.75 94 PRO A O 1
ATOM 693 N N . VAL A 1 95 ? 46.258 1.907 -20.472 1.00 70.88 95 VAL A N 1
ATOM 694 C CA . VAL A 1 95 ? 46.598 2.995 -19.546 1.00 70.88 95 VAL A CA 1
ATOM 695 C C . VAL A 1 95 ? 47.892 3.667 -20.038 1.00 70.88 95 VAL A C 1
ATOM 697 O O . VAL A 1 95 ? 48.932 2.996 -20.060 1.00 70.88 95 VAL A O 1
ATOM 700 N N . PRO A 1 96 ? 47.875 4.953 -20.444 1.00 73.00 96 PRO A N 1
ATOM 701 C CA . PRO A 1 96 ? 49.102 5.657 -20.793 1.00 73.00 96 PRO A CA 1
ATOM 702 C C . PRO A 1 96 ? 49.952 5.803 -19.523 1.00 73.00 96 PRO A C 1
ATOM 704 O O . PRO A 1 96 ? 49.480 6.337 -18.518 1.00 73.00 96 PRO A O 1
ATOM 707 N N . ARG A 1 97 ? 51.173 5.253 -19.554 1.00 69.31 97 ARG A N 1
ATOM 708 C CA . ARG A 1 97 ? 52.170 5.412 -18.484 1.00 69.31 97 ARG A CA 1
ATOM 709 C C . ARG A 1 97 ? 52.819 6.786 -18.518 1.00 69.31 97 ARG A C 1
ATOM 711 O O . ARG A 1 97 ? 53.046 7.287 -19.642 1.00 69.31 97 ARG A O 1
#

Secondary structure (DSSP, 8-state):
-HHHHHHHHHHHHHHHHS-HHHHHHHHHHHHHHHHHHHHHHHHHHHHHHHHH-HHHHHHHHHHHHHHHHHHTTSHHHHT----PPPPPPP-------

Radius of gyration: 20.98 Å; chains: 1; bounding box: 70×28×42 Å

InterPro domains:
  IPR036259 MFS transporter superfamily [SSF103473] (8-73)

Foldseek 3Di:
DVVVVVVVVVVQLLVQPPDPVCSVVVVVCVVVCVVVVVVVCVVVVVVCCVPPNDVRSVVVVVVVVVVVVVVCVDPVNVVSDGDPPDPDDPPPDDDDD

pLDDT: mean 89.41, std 10.8, range [57.69, 98.19]

Organism: Streptomyces azureus (NCBI:txid146537)

Sequence (97 aa):
MGVEQAGVAWYSTLNEQVPEDRLARVYAYDDLGSHLALPLAQFAAGPAVLLLGLQATLYAAAALILLATLAMVAPSIRALNPKTAEPLPASEDPVPR